Protein AF-A0A2W7A610-F1 (afdb_monomer_lite)

pLDDT: mean 96.33, std 3.5, range [69.25, 98.62]

Structure (mmCIF, N/CA/C/O backbone):
data_AF-A0A2W7A610-F1
#
_entry.id   AF-A0A2W7A610-F1
#
loop_
_atom_site.group_PDB
_atom_site.id
_atom_site.type_symbol
_atom_site.label_atom_id
_atom_site.label_alt_id
_atom_site.label_comp_id
_atom_site.label_asym_id
_atom_site.label_entity_id
_atom_site.label_seq_id
_atom_site.pdbx_PDB_ins_code
_atom_site.Cartn_x
_atom_site.Cartn_y
_atom_site.Cartn_z
_atom_site.occupancy
_atom_site.B_iso_or_equiv
_atom_site.auth_seq_id
_atom_site.auth_comp_id
_atom_site.auth_asym_id
_atom_site.auth_atom_id
_atom_site.pdbx_PDB_model_num
ATOM 1 N N . MET A 1 1 ? -16.471 -2.057 11.163 1.00 87.44 1 MET A N 1
ATOM 2 C CA . MET A 1 1 ? -15.258 -1.256 11.452 1.00 87.44 1 MET A CA 1
ATOM 3 C C . MET A 1 1 ? -14.328 -1.358 10.254 1.00 87.44 1 MET A C 1
ATOM 5 O O . MET A 1 1 ? -14.451 -2.323 9.505 1.00 87.44 1 MET A O 1
ATOM 9 N N . THR A 1 2 ? -13.463 -0.371 10.039 1.00 96.00 2 THR A N 1
ATOM 10 C CA . THR A 1 2 ? -12.567 -0.314 8.875 1.00 96.00 2 THR A CA 1
ATOM 11 C C . THR A 1 2 ? -11.138 -0.024 9.306 1.00 96.00 2 THR A C 1
ATOM 13 O O . THR A 1 2 ? -10.918 0.678 10.293 1.00 96.00 2 THR A O 1
ATOM 16 N N . VAL A 1 3 ? -10.189 -0.508 8.516 1.00 97.50 3 VAL A N 1
ATOM 17 C CA . VAL A 1 3 ? -8.752 -0.298 8.667 1.00 97.50 3 VAL A CA 1
ATOM 18 C C . VAL A 1 3 ? -8.246 0.492 7.469 1.00 97.50 3 VAL A C 1
ATOM 20 O O . VAL A 1 3 ? -8.637 0.212 6.340 1.00 97.50 3 VAL A O 1
ATOM 23 N N . THR A 1 4 ? -7.358 1.456 7.696 1.00 98.38 4 THR A N 1
ATOM 24 C CA . THR A 1 4 ? -6.695 2.182 6.609 1.00 98.38 4 THR A CA 1
ATOM 25 C C . THR A 1 4 ? -5.216 1.827 6.571 1.00 98.38 4 THR A C 1
ATOM 27 O O . THR A 1 4 ? -4.540 1.864 7.600 1.00 98.38 4 THR A O 1
ATOM 30 N N . ILE A 1 5 ? -4.726 1.512 5.374 1.00 98.56 5 ILE A N 1
ATOM 31 C CA . ILE A 1 5 ? -3.299 1.357 5.069 1.00 98.56 5 ILE A CA 1
ATOM 32 C C . ILE A 1 5 ? -2.845 2.476 4.133 1.00 98.56 5 ILE A C 1
ATOM 34 O O . ILE A 1 5 ? -3.649 3.046 3.389 1.00 98.56 5 ILE A O 1
ATOM 38 N N . TYR A 1 6 ? -1.554 2.793 4.167 1.00 98.62 6 TYR A N 1
ATOM 39 C CA . TYR A 1 6 ? -1.014 4.017 3.576 1.00 98.62 6 TYR A CA 1
ATOM 40 C C . TYR A 1 6 ? 0.120 3.700 2.611 1.00 98.62 6 TYR A C 1
ATOM 42 O O . TYR A 1 6 ? 0.993 2.892 2.906 1.00 98.62 6 TYR A O 1
ATOM 50 N N . LYS A 1 7 ? 0.165 4.365 1.463 1.00 98.12 7 LYS A N 1
ATOM 51 C CA . LYS A 1 7 ? 1.279 4.262 0.520 1.00 98.12 7 LYS A CA 1
ATOM 52 C C . LYS A 1 7 ? 1.723 5.649 0.108 1.00 98.12 7 LYS A C 1
ATOM 54 O O . LYS A 1 7 ? 0.889 6.480 -0.223 1.00 98.12 7 LYS A O 1
ATOM 59 N N . ALA A 1 8 ? 3.031 5.864 0.055 1.00 98.06 8 ALA A N 1
ATOM 60 C CA . ALA A 1 8 ? 3.609 6.954 -0.716 1.00 98.06 8 ALA A CA 1
ATOM 61 C C . ALA A 1 8 ? 3.820 6.457 -2.153 1.00 98.06 8 ALA A C 1
ATO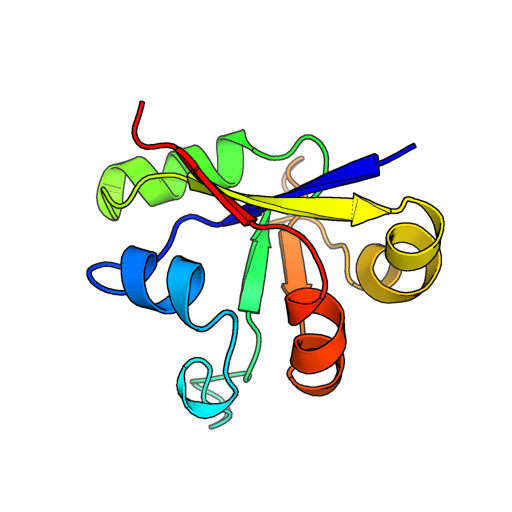M 63 O O . ALA A 1 8 ? 4.682 5.596 -2.372 1.00 98.06 8 ALA A O 1
ATOM 64 N N . PRO A 1 9 ? 3.030 6.906 -3.144 1.00 97.44 9 PRO A N 1
ATOM 65 C CA . PRO A 1 9 ? 3.262 6.526 -4.527 1.00 97.44 9 PRO A CA 1
ATOM 66 C C . PRO A 1 9 ? 4.629 7.031 -4.978 1.00 97.44 9 PRO A C 1
ATOM 68 O O . PRO A 1 9 ? 4.994 8.171 -4.703 1.00 97.44 9 PRO A O 1
ATOM 71 N N . GLN A 1 10 ? 5.371 6.198 -5.701 1.00 95.31 10 GLN A N 1
ATOM 72 C CA . GLN A 1 10 ? 6.594 6.640 -6.364 1.00 95.31 10 GLN A CA 1
ATOM 73 C C . GLN A 1 10 ? 6.286 7.748 -7.389 1.00 95.31 10 GLN A C 1
ATOM 75 O O . GLN A 1 10 ? 5.145 7.841 -7.864 1.00 95.31 10 GLN A O 1
ATOM 80 N N . PRO A 1 11 ? 7.282 8.570 -7.768 1.00 95.75 11 PRO A N 1
ATOM 81 C CA . PRO A 1 11 ? 7.100 9.632 -8.752 1.00 95.75 11 PRO A CA 1
ATOM 82 C C . PRO A 1 11 ? 6.353 9.158 -10.006 1.00 95.75 11 PRO A C 1
ATOM 84 O O . PRO A 1 11 ? 6.668 8.109 -10.570 1.00 95.75 11 PRO A O 1
ATOM 87 N N . ASN A 1 12 ? 5.352 9.933 -10.434 1.00 93.69 12 ASN A N 1
ATOM 88 C CA . ASN A 1 12 ? 4.505 9.663 -11.606 1.00 93.69 12 ASN A CA 1
ATOM 89 C C . ASN A 1 12 ? 3.626 8.396 -11.520 1.00 93.69 12 ASN A C 1
ATOM 91 O O . ASN A 1 12 ? 3.050 7.983 -12.527 1.00 93.69 12 ASN A O 1
ATOM 95 N N . LYS A 1 13 ? 3.489 7.767 -10.343 1.00 95.62 13 LYS A N 1
ATOM 96 C CA . LYS A 1 13 ? 2.633 6.579 -10.152 1.00 95.62 13 LYS A CA 1
ATOM 97 C C . LYS A 1 13 ? 1.313 6.874 -9.437 1.00 95.62 13 LYS A C 1
ATOM 99 O O . LYS A 1 13 ? 0.405 6.056 -9.539 1.00 95.62 13 LYS A O 1
ATOM 104 N N . ALA A 1 14 ? 1.184 8.010 -8.745 1.00 96.06 14 ALA A N 1
ATOM 105 C CA . ALA A 1 14 ? 0.007 8.333 -7.926 1.00 96.06 14 ALA A CA 1
ATOM 106 C C . ALA A 1 14 ? -1.317 8.225 -8.691 1.00 96.06 14 ALA A C 1
ATOM 108 O O . ALA A 1 14 ? -2.187 7.452 -8.296 1.00 96.06 14 ALA A O 1
ATOM 109 N N . GLU A 1 15 ? -1.443 8.951 -9.802 1.00 96.62 15 GLU A N 1
ATOM 110 C CA . GLU A 1 15 ? -2.665 8.954 -10.617 1.00 96.62 15 GLU A CA 1
ATOM 111 C C . GLU A 1 15 ? -2.985 7.567 -11.173 1.00 96.62 15 GLU A C 1
ATOM 113 O O . GLU A 1 15 ? -4.128 7.120 -11.111 1.00 96.62 15 GLU A O 1
ATOM 118 N N . LYS A 1 16 ? -1.964 6.837 -11.639 1.00 96.75 16 LYS A N 1
ATOM 119 C CA . LYS A 1 16 ? -2.146 5.478 -12.155 1.00 96.75 16 LYS A CA 1
ATOM 120 C C . LYS A 1 16 ? -2.705 4.542 -11.081 1.00 96.75 16 LYS A C 1
ATOM 122 O O . LYS A 1 16 ? -3.645 3.805 -11.359 1.00 96.75 16 LYS A O 1
ATOM 127 N N . LEU A 1 17 ? -2.158 4.587 -9.865 1.00 97.50 17 LEU A N 1
ATOM 128 C CA . LEU A 1 17 ? -2.624 3.7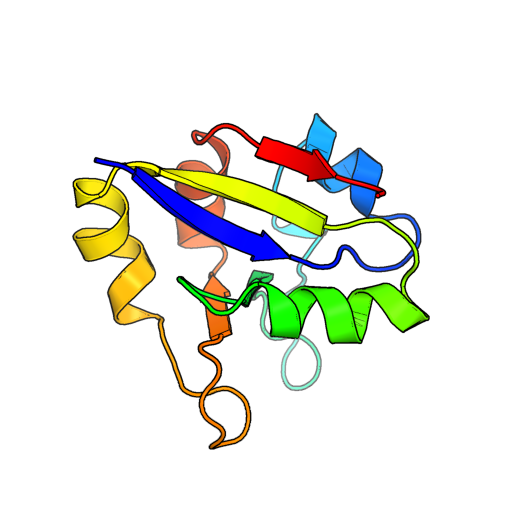59 -8.748 1.00 97.50 17 LEU A CA 1
ATOM 129 C C . LEU A 1 17 ? -4.027 4.159 -8.271 1.00 97.50 17 LEU A C 1
ATOM 131 O O . LEU A 1 17 ? -4.817 3.295 -7.890 1.00 97.50 17 LEU A O 1
ATOM 135 N N . LEU A 1 18 ? -4.350 5.453 -8.301 1.00 97.69 18 LEU A N 1
ATOM 136 C CA . LEU A 1 18 ? -5.677 5.947 -7.943 1.00 97.69 18 LEU A CA 1
ATOM 137 C C . LEU A 1 18 ? -6.740 5.472 -8.946 1.00 97.69 18 LEU A C 1
ATOM 139 O O . LEU A 1 18 ? -7.767 4.940 -8.533 1.00 97.69 18 LEU A O 1
ATOM 143 N N . GLN A 1 19 ? -6.474 5.618 -10.246 1.00 96.81 19 GLN A N 1
ATOM 144 C CA . GLN A 1 19 ? -7.436 5.329 -11.315 1.00 96.81 19 GLN A CA 1
ATOM 145 C C . GLN A 1 19 ? -7.547 3.832 -11.622 1.00 96.81 19 GLN A C 1
ATOM 147 O O . GLN A 1 19 ? -8.647 3.297 -11.728 1.00 96.81 19 GLN A O 1
ATOM 152 N N . ASN A 1 20 ? -6.409 3.145 -11.731 1.00 97.44 20 ASN A N 1
ATOM 153 C CA . ASN A 1 20 ? -6.351 1.765 -12.220 1.00 97.44 20 ASN A CA 1
ATOM 154 C C . ASN A 1 20 ? -6.127 0.746 -11.097 1.00 97.44 20 ASN A C 1
ATOM 156 O O . ASN A 1 20 ? -6.137 -0.459 -11.349 1.00 97.44 20 ASN A O 1
ATOM 160 N N . GLY A 1 21 ? -5.897 1.207 -9.865 1.00 97.69 21 GLY A N 1
ATOM 161 C CA . GLY A 1 21 ? -5.513 0.335 -8.763 1.00 97.69 21 GLY A CA 1
ATOM 162 C C . GLY A 1 21 ? -4.117 -0.263 -8.939 1.00 97.69 21 GLY A C 1
ATOM 163 O O . GLY A 1 21 ? -3.240 0.300 -9.593 1.00 97.69 21 GLY A O 1
ATOM 164 N N . PHE A 1 22 ? -3.911 -1.422 -8.326 1.00 97.94 22 PHE A N 1
ATOM 165 C CA . PHE A 1 22 ? -2.648 -2.150 -8.310 1.00 97.94 22 PHE A CA 1
ATOM 166 C C . PHE A 1 22 ? -2.671 -3.232 -9.384 1.00 97.94 22 PHE A C 1
ATOM 168 O O . PHE A 1 22 ? -3.498 -4.142 -9.340 1.00 97.94 22 PHE A O 1
ATOM 175 N N . GLN A 1 23 ? -1.772 -3.121 -10.358 1.00 97.44 23 GLN A N 1
ATOM 176 C CA . GLN A 1 23 ? -1.657 -4.055 -11.474 1.00 97.44 23 GLN A CA 1
ATOM 177 C C . GLN A 1 23 ? -0.334 -4.806 -11.368 1.00 97.44 23 GLN A C 1
ATOM 179 O O . GLN A 1 23 ? 0.685 -4.203 -11.049 1.00 97.44 23 GLN A O 1
ATOM 184 N N . VAL A 1 24 ? -0.316 -6.100 -11.691 1.00 96.69 24 VAL A N 1
ATOM 185 C CA . VAL A 1 24 ? 0.915 -6.920 -11.689 1.00 96.69 24 VAL A CA 1
ATOM 186 C C . VAL A 1 24 ? 2.031 -6.263 -12.511 1.00 96.69 24 VAL A C 1
ATOM 188 O O . VAL A 1 24 ? 3.173 -6.204 -12.072 1.00 96.69 24 VAL A O 1
ATOM 191 N N . ALA A 1 25 ? 1.689 -5.669 -13.660 1.00 95.19 25 ALA A N 1
ATOM 192 C CA . ALA A 1 25 ? 2.640 -4.972 -14.529 1.00 95.19 25 ALA A CA 1
ATOM 193 C C . ALA A 1 25 ? 3.295 -3.726 -13.892 1.00 95.19 25 ALA A C 1
ATOM 195 O O . ALA A 1 25 ? 4.301 -3.241 -14.400 1.00 95.19 25 ALA A O 1
ATOM 196 N N . ASP A 1 26 ? 2.732 -3.187 -12.805 1.00 94.94 26 ASP A N 1
ATOM 197 C CA . ASP A 1 26 ? 3.324 -2.083 -12.040 1.00 94.94 26 ASP A CA 1
ATOM 198 C C . ASP A 1 26 ? 4.274 -2.549 -10.930 1.00 94.94 26 ASP A C 1
ATOM 200 O O . ASP A 1 26 ? 4.997 -1.723 -10.373 1.00 94.94 26 ASP A O 1
ATOM 204 N N . PHE A 1 27 ? 4.282 -3.849 -10.624 1.00 95.75 27 PHE A N 1
ATOM 205 C CA . PHE A 1 27 ? 5.078 -4.467 -9.566 1.00 95.75 27 PHE A CA 1
ATOM 206 C C . PHE A 1 27 ? 5.746 -5.735 -10.119 1.00 95.75 27 PHE A C 1
ATOM 208 O O . PHE A 1 27 ? 5.300 -6.833 -9.813 1.00 95.75 27 PHE A O 1
ATOM 215 N N . PRO A 1 28 ? 6.766 -5.631 -10.981 1.00 95.31 28 PRO A N 1
ATOM 216 C CA . PRO A 1 28 ? 7.408 -6.798 -11.590 1.00 95.31 28 PRO A CA 1
ATOM 217 C C . PRO A 1 28 ? 8.010 -7.765 -10.556 1.00 95.31 28 PRO A C 1
ATOM 219 O O . PRO A 1 28 ? 8.381 -7.381 -9.447 1.00 95.31 28 PRO A O 1
ATOM 222 N N . TYR A 1 29 ? 8.103 -9.040 -10.939 1.00 96.06 29 TYR A N 1
ATOM 223 C CA . TYR A 1 29 ? 8.765 -10.093 -10.169 1.00 96.06 29 TYR A CA 1
ATOM 224 C C . TYR A 1 29 ? 9.965 -10.612 -10.968 1.00 96.06 29 TYR A C 1
ATOM 226 O O . TYR A 1 29 ? 9.806 -11.387 -11.911 1.00 96.06 29 TYR A O 1
ATOM 234 N N . ASN A 1 30 ? 11.156 -10.146 -10.603 1.00 94.31 30 ASN A N 1
ATOM 235 C CA . ASN A 1 30 ? 12.429 -10.473 -11.238 1.00 94.31 30 ASN A CA 1
ATOM 236 C C . ASN A 1 30 ? 13.540 -10.530 -10.168 1.00 94.31 30 ASN A C 1
ATOM 238 O O . ASN A 1 30 ? 14.323 -9.583 -10.005 1.00 94.31 30 ASN A O 1
ATOM 242 N N . PRO A 1 31 ? 13.578 -11.602 -9.360 1.00 91.00 31 PRO A N 1
ATOM 243 C CA . PRO A 1 31 ? 14.540 -11.723 -8.273 1.00 91.00 31 PRO A CA 1
ATOM 244 C C . PRO A 1 31 ? 15.991 -11.761 -8.798 1.00 91.00 31 PRO A C 1
ATOM 246 O O . PRO A 1 31 ? 16.244 -12.314 -9.868 1.00 91.00 31 PRO A O 1
ATOM 249 N N . PRO A 1 32 ? 16.966 -11.211 -8.047 1.00 92.31 32 PRO A N 1
ATOM 250 C CA . PRO A 1 32 ? 16.838 -10.699 -6.678 1.00 92.31 32 PRO A CA 1
ATOM 251 C C . PRO A 1 32 ? 16.383 -9.232 -6.583 1.00 92.31 32 PRO A C 1
ATOM 253 O O . PRO A 1 32 ? 16.270 -8.714 -5.475 1.00 92.31 32 PRO A O 1
ATOM 256 N N . TYR A 1 33 ? 16.165 -8.551 -7.710 1.00 89.50 33 TYR A N 1
ATOM 257 C CA . TYR A 1 33 ? 15.980 -7.097 -7.747 1.00 89.50 33 TYR A CA 1
ATOM 258 C C . TYR A 1 33 ? 14.535 -6.661 -7.502 1.00 89.50 33 TYR A C 1
ATOM 260 O O . TYR A 1 33 ? 14.306 -5.624 -6.884 1.00 89.50 33 TYR A O 1
ATOM 268 N N . GLU A 1 34 ? 13.568 -7.447 -7.975 1.00 92.19 34 GLU A N 1
ATOM 269 C CA . GLU A 1 34 ? 12.146 -7.112 -7.908 1.00 92.19 34 GLU A CA 1
ATOM 270 C C . GLU A 1 34 ? 11.368 -8.303 -7.343 1.00 92.19 34 GLU A C 1
ATOM 272 O O . GLU A 1 34 ? 11.441 -9.416 -7.865 1.00 92.19 34 GLU A O 1
ATOM 277 N N . ASP A 1 35 ? 10.635 -8.084 -6.255 1.00 95.75 35 ASP A N 1
ATOM 278 C CA . ASP A 1 35 ? 9.977 -9.145 -5.486 1.00 95.75 35 ASP A CA 1
ATOM 279 C C . ASP A 1 35 ? 8.457 -9.203 -5.691 1.00 95.75 35 ASP A C 1
ATOM 281 O O . ASP A 1 35 ? 7.765 -9.941 -4.985 1.00 95.75 35 ASP A O 1
ATOM 285 N N . GLY A 1 36 ? 7.935 -8.448 -6.661 1.00 96.44 36 GLY A N 1
ATOM 286 C CA . GLY A 1 36 ? 6.521 -8.431 -7.022 1.00 96.44 36 GLY A CA 1
ATOM 287 C C . GLY A 1 36 ? 5.592 -7.823 -5.972 1.00 96.44 36 GLY A C 1
ATOM 288 O O . GLY A 1 36 ? 4.375 -7.886 -6.130 1.00 96.44 36 GLY A O 1
ATOM 289 N N . LYS A 1 37 ? 6.105 -7.242 -4.884 1.00 97.38 37 LYS A N 1
ATOM 290 C CA . LYS A 1 37 ? 5.252 -6.772 -3.785 1.00 97.38 37 LYS A CA 1
ATOM 291 C C . LYS A 1 37 ? 4.890 -5.301 -3.918 1.00 97.38 37 LYS A C 1
ATOM 293 O O . LYS A 1 37 ? 5.712 -4.440 -4.232 1.00 97.38 37 LYS A O 1
ATOM 298 N N . CYS A 1 38 ? 3.643 -4.989 -3.581 1.00 97.44 38 CYS A N 1
ATOM 299 C CA . CYS A 1 38 ? 3.213 -3.625 -3.329 1.00 97.44 38 CYS A CA 1
ATOM 300 C C . CYS A 1 38 ? 3.327 -3.322 -1.834 1.00 97.44 38 CYS A C 1
ATOM 302 O O . CYS A 1 38 ? 2.552 -3.819 -1.022 1.00 97.44 38 CYS A O 1
ATOM 304 N N . TYR A 1 39 ? 4.292 -2.478 -1.484 1.00 97.62 39 TYR A N 1
ATOM 305 C CA . TYR A 1 39 ? 4.540 -2.076 -0.103 1.00 97.62 39 TYR A CA 1
ATOM 306 C C . TYR A 1 39 ? 3.619 -0.939 0.350 1.00 97.62 39 TYR A C 1
ATOM 308 O O . TYR A 1 39 ? 3.503 0.086 -0.339 1.00 97.62 39 TYR A O 1
ATOM 316 N N . PHE A 1 40 ? 3.018 -1.117 1.526 1.00 98.44 40 PHE A N 1
ATOM 317 C CA . PHE A 1 40 ? 2.271 -0.106 2.275 1.00 98.44 40 PHE A CA 1
ATOM 318 C C . PHE A 1 40 ? 2.856 0.050 3.678 1.00 98.44 40 PHE A C 1
ATOM 320 O O . PHE A 1 40 ? 3.433 -0.884 4.226 1.00 98.44 40 PHE A O 1
ATOM 327 N N . ALA A 1 41 ? 2.650 1.210 4.286 1.00 98.25 41 ALA A N 1
ATOM 328 C CA . ALA A 1 41 ? 2.645 1.335 5.730 1.00 98.25 41 ALA A CA 1
ATOM 329 C C . ALA A 1 41 ? 1.306 0.812 6.277 1.00 98.25 41 ALA A C 1
ATOM 331 O O . ALA A 1 41 ? 0.236 1.147 5.757 1.00 98.25 41 ALA A O 1
ATOM 332 N N . GLY A 1 42 ? 1.381 -0.030 7.306 1.00 96.25 42 GLY A N 1
ATOM 333 C CA . GLY A 1 42 ? 0.228 -0.671 7.933 1.00 96.25 42 GLY A CA 1
ATOM 334 C C . GLY A 1 42 ? -0.589 0.271 8.819 1.00 96.25 42 GLY A C 1
ATOM 335 O O . GLY A 1 42 ? -0.422 1.497 8.810 1.00 96.25 42 GLY A O 1
ATOM 336 N N . VAL A 1 43 ? -1.476 -0.319 9.622 1.00 94.38 43 VAL A N 1
ATOM 337 C CA . VAL A 1 43 ? -2.342 0.419 10.556 1.00 94.38 43 VAL A CA 1
ATOM 338 C C . VAL A 1 43 ? -1.499 1.266 11.507 1.00 94.38 43 VAL A C 1
ATOM 340 O O . VAL A 1 43 ? -0.428 0.847 11.948 1.00 94.38 43 VAL A O 1
ATOM 343 N N . ASN A 1 44 ? -1.968 2.478 11.817 1.00 93.19 44 ASN A N 1
ATOM 344 C CA . ASN A 1 44 ? -1.292 3.430 12.710 1.00 93.19 44 ASN A CA 1
ATOM 345 C C . ASN A 1 44 ? 0.141 3.815 12.285 1.00 93.19 44 ASN A C 1
ATOM 347 O O . ASN A 1 44 ? 0.860 4.444 13.055 1.00 93.19 44 ASN A O 1
ATOM 351 N N . SER A 1 45 ? 0.555 3.482 11.057 1.00 96.38 45 SER A N 1
ATOM 352 C CA . SER A 1 45 ? 1.910 3.728 10.549 1.00 96.38 45 SER A CA 1
ATOM 353 C C . SER A 1 45 ? 1.937 4.772 9.430 1.00 96.38 45 SER A C 1
ATOM 355 O O . SER A 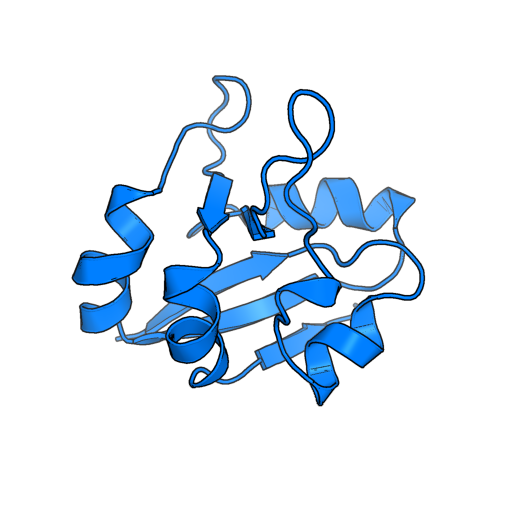1 45 ? 2.883 4.815 8.650 1.00 96.38 45 SER A O 1
ATOM 357 N N . ARG A 1 46 ? 0.927 5.652 9.346 1.00 96.88 46 ARG A N 1
ATOM 358 C CA . ARG A 1 46 ? 0.836 6.705 8.314 1.00 96.88 46 ARG A CA 1
ATOM 359 C C . ARG A 1 46 ? 2.128 7.520 8.182 1.00 96.88 46 ARG A C 1
ATOM 361 O O . ARG A 1 46 ? 2.556 7.789 7.062 1.00 96.88 46 ARG A O 1
ATOM 368 N N . SER A 1 47 ? 2.788 7.830 9.298 1.00 96.50 47 SER A N 1
ATOM 369 C CA . SER A 1 47 ? 4.036 8.599 9.303 1.00 96.50 47 SER A CA 1
ATOM 370 C C . SER A 1 47 ? 5.190 7.932 8.553 1.00 96.50 47 SER A C 1
ATOM 372 O O . SER A 1 47 ? 6.064 8.633 8.051 1.00 96.50 47 SER A O 1
ATOM 374 N N . LEU A 1 48 ? 5.182 6.604 8.392 1.00 96.81 48 LEU A N 1
ATOM 375 C CA . LEU A 1 48 ? 6.133 5.925 7.511 1.00 96.81 48 LEU A CA 1
ATOM 376 C C . LEU A 1 48 ? 5.902 6.323 6.046 1.00 96.81 48 LEU A C 1
ATOM 378 O O . LEU A 1 48 ? 6.849 6.665 5.346 1.00 96.81 48 LEU A O 1
ATOM 382 N N . ALA A 1 49 ? 4.651 6.351 5.578 1.00 97.31 49 ALA A N 1
ATOM 383 C CA . ALA A 1 49 ? 4.345 6.821 4.228 1.00 97.31 49 ALA A CA 1
ATOM 384 C C . ALA A 1 49 ? 4.674 8.320 4.064 1.00 97.31 49 ALA A C 1
ATOM 386 O O . ALA A 1 49 ? 5.196 8.730 3.029 1.00 97.31 49 ALA A O 1
ATOM 387 N N . GLU A 1 50 ? 4.446 9.137 5.093 1.00 97.38 50 GLU A N 1
ATOM 388 C CA . GLU A 1 50 ? 4.798 10.565 5.076 1.00 97.38 50 GLU A CA 1
ATOM 389 C C . GLU A 1 50 ? 6.303 10.791 4.892 1.00 97.38 50 GLU A C 1
ATOM 391 O O . GLU A 1 50 ? 6.679 11.639 4.083 1.00 97.38 50 GLU A O 1
ATOM 396 N N . GLN A 1 51 ? 7.162 9.995 5.542 1.00 96.12 51 GLN A N 1
ATOM 397 C CA . GLN A 1 51 ? 8.621 10.063 5.359 1.00 96.12 51 GLN A CA 1
ATOM 398 C C . GLN A 1 51 ? 9.023 9.892 3.890 1.00 96.12 51 GLN A C 1
ATOM 400 O O . GLN A 1 51 ? 9.759 10.714 3.349 1.00 96.12 51 GLN A O 1
ATOM 405 N N . TYR A 1 52 ? 8.493 8.874 3.209 1.00 95.69 52 TYR A N 1
ATOM 406 C CA . TYR A 1 52 ? 8.771 8.662 1.785 1.00 95.69 52 TYR A CA 1
ATOM 407 C C . TYR A 1 52 ? 8.177 9.759 0.897 1.00 95.69 52 TYR A C 1
ATOM 409 O O . TYR A 1 52 ? 8.791 10.168 -0.094 1.00 95.69 52 TYR A O 1
ATOM 417 N N . ASN A 1 53 ? 6.998 10.274 1.250 1.00 97.31 53 ASN A N 1
ATOM 418 C CA . ASN A 1 53 ? 6.358 11.339 0.486 1.00 97.31 53 ASN A CA 1
ATOM 419 C C . ASN A 1 53 ? 7.151 12.658 0.510 1.00 97.31 53 ASN A C 1
ATOM 421 O O . ASN A 1 53 ? 7.053 13.419 -0.451 1.00 97.31 53 ASN A O 1
ATOM 425 N N . GLN A 1 54 ? 8.001 12.907 1.515 1.00 96.50 54 GLN A N 1
ATOM 426 C CA . GLN A 1 54 ? 8.917 14.062 1.509 1.00 96.50 54 GLN A CA 1
ATOM 427 C C . GLN A 1 54 ? 9.805 14.085 0.253 1.00 96.50 54 GLN A C 1
ATOM 429 O O . GLN A 1 54 ? 10.087 15.151 -0.301 1.00 96.50 54 GLN A O 1
ATOM 434 N N . SER A 1 55 ? 10.211 12.905 -0.228 1.00 96.12 55 SER A N 1
ATOM 435 C CA . SER A 1 55 ? 10.978 12.751 -1.467 1.00 96.12 55 SER A CA 1
ATOM 436 C C . SER A 1 55 ? 10.091 12.541 -2.695 1.00 96.12 55 SER A C 1
ATOM 438 O O . SER A 1 55 ? 10.347 13.147 -3.733 1.00 96.12 55 SER A O 1
ATOM 440 N N . TYR A 1 56 ? 9.055 11.700 -2.607 1.00 96.50 56 TYR A N 1
ATOM 441 C CA . TYR A 1 56 ? 8.236 11.341 -3.773 1.00 96.50 56 TYR A CA 1
ATOM 442 C C . TYR A 1 56 ? 7.284 12.457 -4.218 1.00 96.50 56 TYR A C 1
ATOM 444 O O . TYR A 1 56 ? 7.017 12.590 -5.415 1.00 96.50 56 TYR A O 1
ATOM 452 N N . LYS A 1 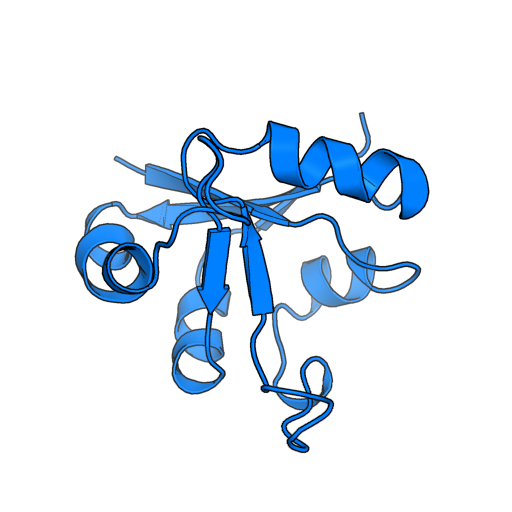57 ? 6.798 13.276 -3.275 1.00 96.38 57 LYS A N 1
ATOM 453 C CA . LYS A 1 57 ? 5.939 14.446 -3.516 1.00 96.38 57 LYS A CA 1
ATOM 454 C C . LYS A 1 57 ? 4.702 14.124 -4.359 1.00 96.38 57 LYS A C 1
ATOM 456 O O . LYS A 1 57 ? 4.338 14.877 -5.258 1.00 96.38 57 LYS A O 1
ATOM 461 N N . GLN A 1 58 ? 4.088 12.972 -4.099 1.00 97.06 58 GLN A N 1
ATOM 462 C CA . GLN A 1 58 ? 2.895 12.505 -4.813 1.00 97.06 58 GLN A CA 1
ATOM 463 C C . GLN A 1 58 ? 1.623 12.569 -3.956 1.00 97.06 58 GLN A C 1
ATOM 465 O O . GLN A 1 58 ? 0.525 12.415 -4.491 1.00 97.06 58 GLN A O 1
ATOM 470 N N . GLY A 1 59 ? 1.770 12.801 -2.650 1.00 97.12 59 GLY A N 1
ATOM 471 C CA . GLY A 1 59 ? 0.717 12.622 -1.659 1.00 97.12 59 GLY A CA 1
ATOM 472 C C . GLY A 1 59 ? 0.732 11.220 -1.044 1.00 97.12 59 GLY A C 1
ATOM 473 O O . GLY A 1 59 ? 1.588 10.388 -1.351 1.00 97.12 59 GLY A O 1
ATOM 474 N N . ILE A 1 60 ? -0.235 10.958 -0.170 1.00 98.38 60 ILE A N 1
ATOM 475 C CA . ILE A 1 60 ? -0.463 9.667 0.477 1.00 98.38 60 ILE A CA 1
ATOM 476 C C . ILE A 1 60 ? -1.710 9.028 -0.124 1.00 98.38 60 ILE A C 1
ATOM 478 O O . ILE A 1 60 ? -2.803 9.594 -0.070 1.00 98.38 60 ILE A O 1
ATOM 482 N N . LEU A 1 61 ? -1.538 7.841 -0.702 1.00 98.50 61 LEU A N 1
ATOM 483 C CA . LEU A 1 61 ? -2.636 6.994 -1.143 1.00 98.50 61 LEU A CA 1
ATOM 484 C C . LEU A 1 61 ? -3.119 6.170 0.053 1.00 98.50 61 LEU A C 1
ATOM 486 O O . LEU A 1 61 ? -2.362 5.375 0.612 1.00 98.50 61 LEU A O 1
ATOM 490 N N . GLU A 1 62 ? -4.372 6.366 0.435 1.00 98.50 62 GLU A N 1
ATOM 491 C CA . GLU A 1 62 ? -5.032 5.639 1.516 1.00 98.50 62 GLU A CA 1
ATOM 492 C C . GLU A 1 62 ? -5.981 4.597 0.925 1.00 98.50 62 GLU A C 1
ATOM 494 O O . GLU A 1 62 ? -6.754 4.913 0.018 1.00 98.50 62 GLU A O 1
ATOM 499 N N . VAL A 1 63 ? -5.931 3.367 1.439 1.00 98.56 63 VAL A N 1
ATOM 500 C CA . VAL A 1 63 ? -6.865 2.286 1.084 1.00 98.56 63 VAL A CA 1
ATOM 501 C C . VAL A 1 63 ? -7.632 1.886 2.336 1.00 98.56 63 VAL A C 1
ATOM 503 O O . VAL A 1 63 ? -7.009 1.516 3.333 1.00 98.56 63 VAL A O 1
ATOM 506 N N . THR A 1 64 ? -8.963 1.962 2.294 1.00 98.38 64 THR A N 1
ATOM 507 C CA . THR A 1 64 ? -9.827 1.636 3.439 1.00 98.38 64 THR A CA 1
ATOM 508 C C . THR A 1 64 ? -10.457 0.260 3.256 1.00 98.38 64 THR A C 1
ATOM 510 O O . THR A 1 64 ? -11.263 0.053 2.355 1.00 98.38 64 THR A O 1
ATOM 513 N N . ILE A 1 65 ? -10.086 -0.673 4.127 1.00 98.44 65 ILE A N 1
ATOM 514 C CA . ILE A 1 65 ? -10.410 -2.100 4.070 1.00 98.44 65 ILE A CA 1
ATOM 515 C C . ILE A 1 65 ? -11.377 -2.423 5.212 1.00 98.44 65 ILE A C 1
ATOM 517 O O . ILE A 1 65 ? -11.256 -1.869 6.309 1.00 98.44 65 ILE A O 1
ATOM 521 N N . ASP A 1 66 ? -12.357 -3.296 4.988 1.00 97.94 66 ASP A N 1
ATOM 522 C CA . ASP A 1 66 ? -13.177 -3.793 6.092 1.00 97.94 66 ASP A CA 1
ATOM 523 C C . 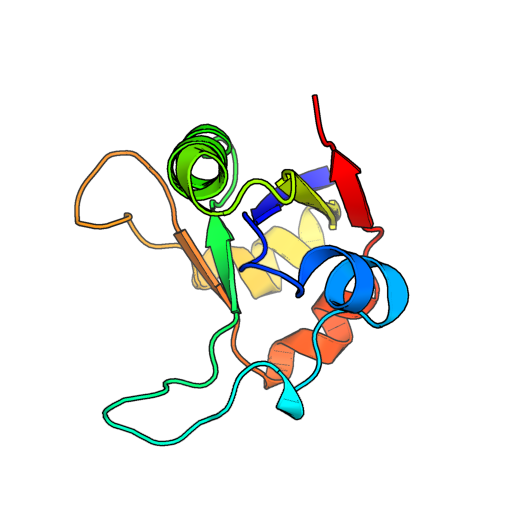ASP A 1 66 ? -12.333 -4.647 7.057 1.00 97.94 66 ASP A C 1
ATOM 525 O O . ASP A 1 66 ? -11.365 -5.302 6.666 1.00 97.94 66 ASP A O 1
ATOM 529 N N . GLN A 1 67 ? -12.678 -4.612 8.344 1.00 97.75 67 GLN A N 1
ATOM 530 C CA . GLN A 1 67 ? -11.883 -5.268 9.386 1.00 97.75 67 GLN A CA 1
ATOM 531 C C . GLN A 1 67 ? -11.735 -6.786 9.163 1.00 97.75 67 GLN A C 1
ATOM 533 O O . GLN A 1 67 ? -10.656 -7.327 9.390 1.00 97.75 67 GLN A O 1
ATOM 538 N N . GLU A 1 68 ? -12.787 -7.464 8.695 1.00 98.12 68 GLU A N 1
ATOM 539 C CA . GLU A 1 68 ? -12.790 -8.919 8.504 1.00 98.12 68 GLU A CA 1
ATOM 540 C C . GLU A 1 68 ? -11.815 -9.333 7.396 1.00 98.12 68 GLU A C 1
ATOM 542 O O . GLU A 1 68 ? -10.980 -10.223 7.585 1.00 98.12 68 GLU A O 1
ATOM 547 N N . THR A 1 69 ? -11.860 -8.644 6.254 1.00 98.31 69 THR A N 1
ATOM 548 C CA . THR A 1 69 ? -10.915 -8.881 5.163 1.00 98.31 69 THR A CA 1
ATOM 549 C C . THR A 1 69 ? -9.494 -8.522 5.576 1.00 98.31 69 THR A C 1
ATOM 551 O O . THR A 1 69 ? -8.566 -9.265 5.243 1.00 98.31 69 THR A O 1
ATOM 554 N N . TYR A 1 70 ? -9.309 -7.428 6.324 1.00 98.56 70 TYR A N 1
ATOM 555 C CA . TYR A 1 70 ? -7.998 -7.047 6.847 1.00 98.56 70 TYR A CA 1
ATOM 556 C C . TYR A 1 70 ? -7.388 -8.147 7.709 1.00 98.56 70 TYR A C 1
ATOM 558 O O . TYR A 1 70 ? -6.298 -8.629 7.400 1.00 98.56 70 TYR A O 1
ATOM 566 N N . ASP A 1 71 ? -8.099 -8.577 8.751 1.00 98.31 71 ASP A N 1
ATOM 567 C CA . ASP A 1 71 ? -7.601 -9.572 9.699 1.00 98.31 71 ASP A CA 1
ATOM 568 C C . ASP A 1 71 ? -7.318 -10.920 9.024 1.00 98.31 71 ASP A C 1
ATOM 570 O O . ASP A 1 71 ? -6.343 -11.587 9.371 1.00 98.31 71 ASP A O 1
ATOM 574 N N . ARG A 1 72 ? -8.133 -11.307 8.035 1.00 98.44 72 ARG A N 1
ATOM 575 C CA . ARG A 1 72 ? -7.978 -12.583 7.328 1.00 98.44 72 ARG A CA 1
ATOM 576 C C . ARG A 1 72 ? -6.849 -12.580 6.297 1.00 98.44 72 ARG A C 1
ATOM 578 O O . ARG A 1 72 ? -6.142 -13.578 6.195 1.00 98.44 72 ARG A O 1
ATOM 585 N N . LEU A 1 73 ? -6.720 -11.523 5.491 1.00 98.31 73 LEU A N 1
ATOM 586 C CA . LEU A 1 73 ? -5.863 -11.537 4.293 1.00 98.31 73 LEU A CA 1
ATOM 587 C C . LEU A 1 73 ? -4.615 -10.665 4.407 1.00 98.31 73 LEU A C 1
ATOM 589 O O . LEU A 1 73 ? -3.581 -11.015 3.846 1.00 98.31 73 LEU A O 1
ATOM 593 N N . PHE A 1 74 ? -4.703 -9.529 5.099 1.00 98.19 74 PHE A N 1
ATOM 594 C CA . PHE A 1 74 ? -3.643 -8.521 5.088 1.00 98.19 74 PHE A CA 1
ATOM 595 C C . PHE A 1 74 ? -2.831 -8.527 6.381 1.00 98.19 74 PHE A C 1
ATOM 597 O O . PHE A 1 74 ? -1.607 -8.533 6.327 1.00 98.19 74 PHE A O 1
ATOM 604 N N . LYS A 1 75 ? -3.473 -8.634 7.545 1.00 98.06 75 LYS A N 1
ATOM 605 C CA . LYS A 1 75 ? -2.792 -8.684 8.844 1.00 98.06 75 LYS A CA 1
ATOM 606 C C . LYS A 1 75 ? -1.692 -9.753 8.948 1.00 98.06 75 LYS A C 1
ATOM 608 O O . LYS A 1 75 ? -0.643 -9.434 9.498 1.00 98.06 75 LYS A O 1
ATOM 613 N N . PRO A 1 76 ? -1.837 -10.974 8.388 1.00 98.19 76 PRO A N 1
ATOM 614 C CA . PRO A 1 76 ? -0.756 -11.963 8.411 1.00 98.19 76 PRO A CA 1
ATOM 615 C C . PRO A 1 76 ? 0.515 -11.544 7.653 1.00 98.19 76 PRO A C 1
ATOM 617 O O . PRO A 1 76 ? 1.556 -12.171 7.825 1.00 98.19 76 PRO A O 1
ATOM 620 N N . LEU A 1 77 ? 0.436 -10.518 6.798 1.00 97.94 77 LEU A N 1
ATOM 621 C CA . LEU A 1 77 ? 1.569 -9.989 6.037 1.00 97.94 77 LEU A CA 1
ATOM 622 C C . LEU A 1 77 ? 2.326 -8.890 6.797 1.00 97.94 77 LEU A C 1
ATOM 624 O O . LEU A 1 77 ? 3.406 -8.502 6.354 1.00 97.94 77 LEU A O 1
ATOM 628 N N . GLU A 1 78 ? 1.771 -8.361 7.895 1.00 97.44 78 GLU A N 1
ATOM 629 C CA . GLU A 1 78 ? 2.403 -7.301 8.683 1.00 97.44 78 GLU A CA 1
ATOM 630 C C . GLU A 1 78 ? 3.789 -7.721 9.176 1.00 97.44 78 GLU A C 1
ATOM 632 O O . GLU A 1 78 ? 3.997 -8.825 9.686 1.00 97.44 78 GLU A O 1
ATOM 637 N N . ARG A 1 79 ? 4.747 -6.800 9.075 1.00 95.94 79 ARG A N 1
ATOM 638 C CA . ARG A 1 79 ? 6.071 -6.959 9.678 1.00 95.94 79 ARG A CA 1
ATOM 639 C C . ARG A 1 79 ? 6.631 -5.617 10.126 1.00 95.94 79 ARG A C 1
ATOM 641 O O . ARG A 1 79 ? 6.233 -4.565 9.624 1.00 95.94 79 ARG A O 1
ATOM 648 N N . THR A 1 80 ? 7.557 -5.650 11.078 1.00 96.25 80 THR A N 1
ATOM 649 C CA . THR A 1 80 ? 8.228 -4.438 11.550 1.00 96.25 80 THR A CA 1
ATOM 650 C C . THR A 1 80 ? 9.094 -3.855 10.440 1.00 96.25 80 THR A C 1
ATOM 652 O O . THR A 1 80 ? 9.949 -4.529 9.861 1.00 96.25 80 THR A O 1
ATOM 655 N N . TYR A 1 81 ? 8.883 -2.578 10.144 1.00 94.44 81 TYR A N 1
ATOM 656 C CA . TYR A 1 81 ? 9.687 -1.858 9.173 1.00 94.44 81 TYR A CA 1
ATOM 657 C C . TYR A 1 81 ? 11.090 -1.637 9.749 1.00 94.44 81 TYR A C 1
ATOM 659 O O . TYR A 1 81 ? 11.261 -0.903 10.724 1.00 94.44 81 TYR A O 1
ATOM 667 N N . GLN A 1 82 ? 12.093 -2.304 9.169 1.00 92.00 82 GLN A N 1
ATOM 668 C CA . GLN A 1 82 ? 13.514 -2.192 9.544 1.00 92.00 82 GLN A CA 1
ATOM 669 C C . GLN A 1 82 ? 13.801 -2.393 11.049 1.00 92.00 82 GLN A C 1
ATOM 671 O O . GLN A 1 82 ? 14.739 -1.815 11.592 1.00 92.00 82 GLN A O 1
ATOM 676 N N . GLY A 1 83 ? 12.989 -3.202 11.740 1.00 86.88 83 GLY A N 1
ATOM 677 C CA . GLY A 1 83 ? 13.120 -3.432 13.186 1.00 86.88 83 GLY A CA 1
ATOM 678 C C . GLY A 1 83 ? 12.666 -2.263 14.073 1.00 86.88 83 GLY A C 1
ATOM 679 O O . GLY A 1 83 ? 12.866 -2.313 15.285 1.00 86.88 83 GLY A O 1
ATOM 680 N N . GLY A 1 84 ? 12.061 -1.224 13.491 1.00 90.12 84 GLY A N 1
ATOM 681 C CA . GLY A 1 84 ? 11.463 -0.105 14.213 1.00 90.12 84 GLY A CA 1
ATOM 682 C C . GLY A 1 84 ? 10.036 -0.381 14.699 1.00 90.12 84 GLY A C 1
ATOM 683 O O . GLY A 1 84 ? 9.539 -1.506 14.657 1.00 90.12 84 GLY A O 1
ATOM 684 N N . SER A 1 85 ? 9.361 0.680 15.147 1.00 91.94 85 SER A N 1
ATOM 685 C CA . SER A 1 85 ? 7.981 0.633 15.653 1.00 91.94 85 SER A CA 1
ATOM 686 C C . SER A 1 85 ? 6.904 0.717 14.567 1.00 91.94 85 SER A C 1
ATOM 688 O O . SER A 1 85 ? 5.739 0.447 14.851 1.00 91.94 85 SER A O 1
ATOM 690 N N . TYR A 1 86 ? 7.266 1.103 13.340 1.00 95.56 86 TYR A N 1
ATOM 691 C CA . TYR A 1 86 ? 6.324 1.153 12.225 1.00 95.56 86 TYR A CA 1
ATOM 692 C C . TYR A 1 86 ? 6.067 -0.239 11.659 1.00 95.56 86 TYR A C 1
ATOM 694 O O . TYR A 1 86 ? 6.966 -1.079 11.593 1.00 95.56 86 TYR A O 1
ATOM 702 N N . ILE A 1 87 ? 4.843 -0.451 11.190 1.00 97.19 87 ILE A N 1
ATOM 703 C CA . ILE A 1 87 ? 4.443 -1.657 10.476 1.00 97.19 87 ILE A CA 1
ATOM 704 C C . ILE A 1 87 ? 4.492 -1.385 8.977 1.00 97.19 87 ILE A C 1
ATOM 706 O O . ILE A 1 87 ? 3.942 -0.392 8.493 1.00 97.19 87 ILE A O 1
ATOM 710 N N . GLU A 1 88 ? 5.119 -2.292 8.237 1.00 97.12 88 GLU A N 1
ATOM 711 C CA . GLU A 1 88 ? 4.999 -2.374 6.787 1.00 97.12 88 GLU A CA 1
ATOM 712 C C . GLU A 1 88 ? 4.185 -3.599 6.372 1.00 97.12 88 GLU A C 1
ATOM 714 O O . GLU A 1 88 ? 4.114 -4.609 7.075 1.00 97.12 88 GLU A O 1
ATOM 719 N N . LEU A 1 89 ? 3.571 -3.487 5.201 1.00 97.94 89 LEU A N 1
ATOM 720 C CA . LEU A 1 89 ? 2.653 -4.462 4.648 1.00 97.94 89 LEU A CA 1
ATOM 721 C C . LEU A 1 89 ? 3.057 -4.777 3.194 1.00 97.94 89 LEU A C 1
ATOM 723 O O . LEU A 1 89 ? 2.668 -4.050 2.273 1.00 97.94 89 LEU A O 1
ATOM 727 N N . PRO A 1 90 ? 3.883 -5.815 2.974 1.00 97.75 90 PRO A N 1
ATOM 728 C CA . PRO A 1 90 ? 4.258 -6.304 1.650 1.00 97.75 90 PRO A CA 1
ATOM 729 C C . PRO A 1 90 ? 3.120 -7.114 1.012 1.00 97.75 90 PRO A C 1
ATOM 731 O O . PRO A 1 90 ? 3.017 -8.320 1.232 1.00 97.75 90 PRO A O 1
ATOM 734 N N . ILE A 1 91 ? 2.276 -6.478 0.196 1.00 98.44 91 ILE A N 1
ATOM 735 C CA . ILE A 1 91 ? 1.144 -7.159 -0.448 1.00 98.44 91 ILE A CA 1
ATOM 736 C C . ILE A 1 91 ? 1.603 -7.861 -1.742 1.00 98.44 91 ILE A C 1
ATOM 738 O O . ILE A 1 91 ? 2.096 -7.175 -2.641 1.00 98.44 91 ILE A O 1
ATOM 742 N N . PRO A 1 92 ? 1.452 -9.192 -1.868 1.00 98.12 92 PRO A N 1
ATOM 743 C CA . PRO A 1 92 ? 1.759 -9.947 -3.087 1.00 98.12 92 PRO A CA 1
ATOM 744 C C . PRO A 1 92 ? 0.676 -9.826 -4.180 1.00 98.12 92 PRO A C 1
ATOM 746 O O . PRO A 1 92 ? -0.443 -9.372 -3.934 1.00 98.12 92 PRO A O 1
ATOM 749 N N . HIS A 1 93 ? 1.021 -10.238 -5.407 1.00 98.19 93 HIS A N 1
ATOM 750 C CA . HIS A 1 93 ? 0.164 -10.134 -6.602 1.00 98.19 93 HIS A CA 1
ATOM 751 C C . HIS A 1 93 ? -1.192 -10.820 -6.483 1.00 98.19 93 HIS A C 1
ATOM 753 O O . HIS A 1 93 ? -2.191 -10.279 -6.953 1.00 98.19 93 HIS A O 1
ATOM 759 N N . ASP A 1 94 ? -1.232 -12.000 -5.876 1.00 98.06 94 ASP A N 1
ATOM 760 C CA . ASP A 1 94 ? -2.439 -12.808 -5.684 1.00 98.06 94 ASP A CA 1
ATOM 761 C C . ASP A 1 94 ? -3.520 -12.076 -4.873 1.00 98.06 94 ASP A C 1
ATOM 763 O O . ASP A 1 94 ? -4.707 -12.365 -5.020 1.00 98.06 94 ASP A O 1
ATOM 767 N N . LEU A 1 95 ? -3.137 -11.063 -4.091 1.00 98.50 95 LEU A N 1
ATOM 768 C CA . LEU A 1 95 ? -4.062 -10.228 -3.329 1.00 98.50 95 LEU A CA 1
ATOM 769 C C . LEU A 1 95 ? -4.430 -8.906 -4.014 1.00 98.50 95 LEU A C 1
ATOM 771 O O . LEU A 1 95 ? -5.293 -8.190 -3.503 1.00 98.50 95 LEU A O 1
ATOM 775 N N . PHE A 1 96 ? -3.8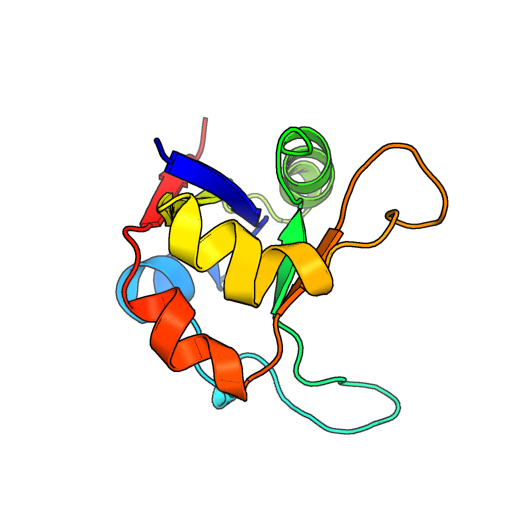54 -8.565 -5.173 1.00 98.44 96 PHE A N 1
ATOM 776 C CA . PHE A 1 96 ? -4.142 -7.289 -5.845 1.00 98.44 96 PHE A CA 1
ATOM 777 C C . PHE A 1 96 ? -5.594 -7.180 -6.298 1.00 98.44 96 PHE A C 1
ATOM 779 O O . PHE A 1 96 ? -6.203 -6.125 -6.129 1.00 98.44 96 PHE A O 1
ATOM 786 N N . SER A 1 97 ? -6.179 -8.258 -6.826 1.00 98.25 97 SER A N 1
ATOM 787 C CA . SER A 1 97 ? -7.591 -8.266 -7.221 1.00 98.25 97 SER A CA 1
ATOM 788 C C . SER A 1 97 ? -8.508 -7.951 -6.042 1.00 98.25 97 SER A C 1
ATOM 790 O O . SER A 1 97 ? -9.447 -7.178 -6.204 1.00 98.25 97 SER A O 1
ATOM 792 N N . THR A 1 98 ? -8.208 -8.485 -4.856 1.00 98.44 98 THR A N 1
ATOM 793 C CA . THR A 1 98 ? -8.957 -8.207 -3.624 1.00 98.44 98 THR A CA 1
ATOM 794 C C . THR A 1 98 ? -8.701 -6.790 -3.125 1.00 98.44 98 THR A C 1
ATOM 796 O O . THR A 1 98 ? -9.642 -6.052 -2.856 1.00 98.44 98 THR A O 1
ATOM 799 N N . LEU A 1 99 ? -7.436 -6.362 -3.071 1.00 98.50 99 LEU A N 1
ATOM 800 C CA . LEU A 1 99 ? -7.058 -5.003 -2.681 1.00 98.50 99 LEU A CA 1
ATOM 801 C C . LEU A 1 99 ? -7.744 -3.945 -3.561 1.00 98.50 99 LEU A C 1
ATOM 803 O O . LEU A 1 99 ? -8.150 -2.889 -3.076 1.00 98.50 99 LEU A O 1
ATOM 807 N N . ASN A 1 100 ? -7.914 -4.245 -4.851 1.00 98.56 100 ASN A N 1
ATOM 808 C CA . ASN A 1 100 ? -8.535 -3.344 -5.810 1.00 98.56 100 ASN A CA 1
ATOM 809 C C . ASN A 1 100 ? -10.034 -3.113 -5.579 1.00 98.56 100 ASN A C 1
ATOM 811 O O . ASN A 1 100 ? -10.535 -2.092 -6.054 1.00 98.56 100 ASN A O 1
ATOM 815 N N . GLN A 1 101 ? -10.718 -3.985 -4.828 1.00 98.25 101 GLN A N 1
ATOM 816 C CA . GLN A 1 101 ? -12.143 -3.854 -4.487 1.00 98.25 101 GLN A CA 1
ATOM 817 C C . GLN A 1 101 ? -12.407 -2.755 -3.451 1.00 98.25 101 GLN A C 1
ATOM 819 O O . GLN A 1 101 ? -13.533 -2.275 -3.336 1.00 98.25 101 GLN A O 1
ATOM 824 N N . PHE A 1 102 ? -11.378 -2.341 -2.710 1.00 98.38 102 PHE A N 1
ATOM 825 C CA . PHE A 1 102 ? -11.509 -1.356 -1.644 1.00 98.38 102 PHE A CA 1
ATOM 826 C C . PHE A 1 102 ? -11.366 0.081 -2.151 1.00 98.38 102 PHE A C 1
ATOM 828 O O . PHE A 1 102 ? -10.552 0.336 -3.048 1.00 98.38 102 PHE A O 1
ATOM 835 N N . PRO A 1 103 ? -12.118 1.039 -1.575 1.00 97.75 103 PRO A N 1
ATOM 836 C CA . PRO A 1 103 ? -12.012 2.445 -1.937 1.00 97.75 103 PRO A CA 1
ATOM 837 C C . PRO A 1 103 ? -10.615 2.991 -1.636 1.00 97.75 103 PRO A C 1
ATOM 839 O O . PRO A 1 103 ? -9.962 2.611 -0.658 1.00 97.75 103 PRO A O 1
ATOM 842 N N . ARG A 1 104 ? -10.172 3.909 -2.499 1.00 97.81 104 ARG A N 1
ATOM 843 C CA . ARG A 1 104 ? -8.864 4.559 -2.417 1.00 97.81 104 ARG A CA 1
ATOM 844 C C . ARG A 1 104 ? -9.006 6.059 -2.578 1.00 97.81 104 ARG A C 1
ATOM 846 O O . ARG A 1 104 ? -9.765 6.513 -3.431 1.00 97.81 104 ARG A O 1
ATOM 853 N N . VAL A 1 105 ? -8.246 6.817 -1.796 1.00 98.19 105 VAL A N 1
ATOM 854 C CA . VAL A 1 105 ? -8.172 8.280 -1.904 1.00 98.19 105 VAL A CA 1
ATOM 855 C C . VAL A 1 105 ? -6.721 8.734 -1.887 1.00 98.19 105 VAL A C 1
ATOM 857 O O . VAL A 1 105 ? -5.889 8.145 -1.200 1.00 98.19 105 VAL A O 1
ATOM 860 N N . LEU A 1 106 ? -6.413 9.781 -2.647 1.00 98.12 106 LEU A N 1
ATOM 861 C CA . LEU A 1 106 ? -5.095 10.408 -2.660 1.00 98.12 106 LEU A CA 1
ATOM 862 C C . LEU A 1 106 ? -5.167 11.749 -1.923 1.00 98.12 106 LEU A C 1
ATOM 864 O O . LEU A 1 106 ? -5.892 12.643 -2.356 1.00 98.12 106 LEU A O 1
ATOM 868 N N . LYS A 1 107 ? -4.409 11.889 -0.833 1.00 97.31 107 LYS A N 1
ATOM 869 C CA . LYS A 1 107 ? -4.298 13.128 -0.043 1.00 97.31 107 LYS A CA 1
ATOM 870 C C . LYS A 1 107 ? -2.960 13.806 -0.320 1.00 97.31 107 LYS A C 1
ATOM 872 O O . LYS A 1 107 ? -1.937 13.128 -0.320 1.00 97.31 107 LYS A O 1
ATOM 877 N N . ARG A 1 108 ? -2.961 15.106 -0.619 1.00 91.44 108 ARG A N 1
ATOM 878 C CA . ARG A 1 108 ? -1.770 15.862 -1.088 1.00 91.44 108 ARG A CA 1
ATOM 879 C C . ARG A 1 108 ? -1.303 16.955 -0.127 1.00 91.44 108 ARG A C 1
ATOM 881 O O . ARG A 1 108 ? -0.283 17.585 -0.386 1.00 91.44 108 ARG A O 1
ATOM 888 N N . ASP A 1 109 ? -2.100 17.157 0.903 1.00 69.25 109 ASP A N 1
ATOM 889 C CA . ASP A 1 109 ? -1.956 18.044 2.047 1.00 69.25 109 ASP A CA 1
ATOM 890 C C . ASP A 1 109 ? -0.639 17.828 2.811 1.00 69.25 109 ASP A C 1
ATOM 892 O O . ASP A 1 109 ? -0.198 16.659 2.944 1.00 69.25 109 ASP A O 1
#

Secondary structure (DSSP, 8-state):
-EEEEEE-PPTTTHHHHHHH---GGGS-EETTTEE--EEEE-TT-HHHHHHHHHHH-S-EEEEEEEHHHIIIIIGGG-EEGGGSS-EEEEE-GGGHHHHTTS-EEEE--

Radius of gyration: 13.03 Å; chains: 1; bounding box: 32×31×30 Å

Foldseek 3Di:
DKFKWKAQDAAPCLVVCQPVNDDQVVQDPDPPVGNSWDKIWGGPQRVVRVVVCVPRLNAMKMWIGDPVCCVPPFVVQWDDDVPDPIIMTTHHPVCRVVSVVTHIDGGND

Sequence (109 aa):
MTVTIYKAPQPNKAEKLLQNGFQVADFPYNPPYEDGKCYFAGVNSRSLAEQYNQSYKQGILEVTIDQETYDRLFKPLERTYQGGSYIELPIPHDLFSTLNQFPRVLKRD